Protein AF-A0A851ME97-F1 (afdb_monomer_lite)

Radius of gyration: 18.51 Å; chains: 1; bounding box: 39×28×59 Å

Secondary structure (DSSP, 8-state):
-PPEEEEEEEEESHHHHTTTPPPSEEETT--TTS-TTEEEEEEEE-STT--------EEEPTT-S--SS---EEEEEEETTTT-PPP-TT-SSPPPPP--

Structure (mmCIF, N/CA/C/O backbone):
data_AF-A0A851ME97-F1
#
_entry.id   AF-A0A851ME97-F1
#
loop_
_atom_site.group_PDB
_atom_site.id
_atom_site.type_symbol
_atom_site.label_atom_id
_atom_site.label_alt_id
_atom_site.label_comp_id
_atom_site.label_asym_id
_atom_site.label_entity_id
_atom_site.label_seq_id
_atom_site.pdbx_PDB_ins_code
_atom_site.Cartn_x
_atom_site.Cartn_y
_atom_site.Cartn_z
_atom_site.occupancy
_atom_site.B_iso_or_equiv
_atom_site.auth_seq_id
_atom_site.auth_comp_id
_atom_site.auth_asym_id
_atom_site.auth_atom_id
_atom_site.pdbx_PDB_model_num
ATOM 1 N N . ALA A 1 1 ? 18.513 -10.218 -19.378 1.00 56.97 1 ALA A N 1
ATOM 2 C CA . ALA A 1 1 ? 17.371 -9.281 -19.401 1.00 56.97 1 ALA A CA 1
ATOM 3 C C . ALA A 1 1 ? 17.409 -8.476 -18.112 1.00 56.97 1 ALA A C 1
ATOM 5 O O . ALA A 1 1 ? 17.779 -9.053 -17.096 1.00 56.97 1 ALA A O 1
ATOM 6 N N . VAL A 1 2 ? 17.105 -7.178 -18.151 1.00 63.28 2 VAL A N 1
ATOM 7 C CA . VAL A 1 2 ? 16.946 -6.389 -16.919 1.00 63.28 2 VAL A CA 1
ATOM 8 C C . VAL A 1 2 ? 15.651 -6.866 -16.246 1.00 63.28 2 VAL A C 1
ATOM 10 O O . VAL A 1 2 ? 14.649 -6.988 -16.958 1.00 63.28 2 VAL A O 1
ATOM 13 N N . PRO A 1 3 ? 15.660 -7.224 -14.952 1.00 72.50 3 PRO A N 1
ATOM 14 C CA . PRO A 1 3 ? 14.439 -7.606 -14.251 1.00 72.50 3 PRO A CA 1
ATOM 15 C C . PRO A 1 3 ? 13.449 -6.435 -14.250 1.00 72.50 3 PRO A C 1
ATOM 17 O O . PRO A 1 3 ? 13.844 -5.276 -14.138 1.00 72.50 3 PRO A O 1
ATOM 20 N N . ALA A 1 4 ? 12.165 -6.737 -14.435 1.00 86.25 4 ALA A N 1
ATOM 21 C CA . ALA A 1 4 ? 11.116 -5.726 -14.376 1.00 86.25 4 ALA A CA 1
ATOM 22 C C . ALA A 1 4 ? 10.844 -5.365 -12.913 1.00 86.25 4 ALA A C 1
ATOM 24 O O . ALA A 1 4 ? 10.864 -6.238 -12.051 1.00 86.25 4 ALA A O 1
ATOM 25 N N . GLU A 1 5 ? 10.545 -4.103 -12.635 1.00 91.94 5 GLU A N 1
ATOM 26 C CA . GLU A 1 5 ? 10.240 -3.633 -11.286 1.00 91.94 5 GLU A CA 1
ATOM 27 C C . GLU A 1 5 ? 8.832 -3.038 -11.263 1.00 91.94 5 GLU A C 1
ATOM 29 O O . GLU A 1 5 ? 8.455 -2.254 -12.138 1.00 91.94 5 GLU A O 1
ATOM 34 N N . LEU A 1 6 ? 8.040 -3.429 -10.269 1.00 94.00 6 LEU A N 1
ATOM 35 C CA . LEU A 1 6 ? 6.742 -2.832 -9.991 1.00 94.00 6 LEU A CA 1
ATOM 36 C C . LEU A 1 6 ? 6.887 -1.835 -8.850 1.00 94.00 6 LEU A C 1
ATOM 38 O O . LEU A 1 6 ? 7.499 -2.142 -7.834 1.00 94.00 6 LEU A O 1
ATOM 42 N N . GLN A 1 7 ? 6.274 -0.670 -8.987 1.00 95.75 7 GLN A N 1
ATOM 43 C CA . GLN A 1 7 ? 5.989 0.211 -7.858 1.00 95.75 7 GLN A CA 1
ATOM 44 C C . GLN A 1 7 ? 4.571 -0.074 -7.365 1.00 95.75 7 GLN A C 1
ATOM 46 O O . GLN A 1 7 ? 3.670 -0.287 -8.180 1.00 95.75 7 GLN A O 1
ATOM 51 N N . PHE A 1 8 ? 4.360 -0.092 -6.053 1.00 96.75 8 PHE A N 1
ATOM 52 C CA . PHE A 1 8 ? 3.057 -0.376 -5.462 1.00 96.75 8 PHE A CA 1
ATOM 53 C C . PHE A 1 8 ? 2.737 0.548 -4.289 1.00 96.75 8 PHE A C 1
ATOM 55 O O . PHE A 1 8 ? 3.626 1.108 -3.649 1.00 96.75 8 PHE A O 1
ATOM 62 N N . VAL A 1 9 ? 1.442 0.666 -4.004 1.00 97.81 9 VAL A N 1
ATOM 63 C CA . VAL A 1 9 ? 0.888 1.302 -2.811 1.00 97.81 9 VAL A CA 1
ATOM 64 C C . VAL A 1 9 ? -0.184 0.385 -2.238 1.00 97.81 9 VAL A C 1
ATOM 66 O O . VAL A 1 9 ? -1.119 -0.007 -2.940 1.00 97.81 9 VAL A O 1
ATOM 69 N N . LEU A 1 10 ? -0.048 0.053 -0.959 1.00 97.88 10 LEU A N 1
ATOM 70 C CA . LEU A 1 10 ? -1.114 -0.526 -0.152 1.00 97.88 10 LEU A CA 1
ATOM 71 C C . LEU A 1 10 ? -1.799 0.589 0.621 1.00 97.88 10 LEU A C 1
ATOM 73 O O . LEU A 1 10 ? -1.129 1.408 1.243 1.00 97.88 10 LEU A O 1
ATOM 77 N N . ASP A 1 11 ? -3.125 0.602 0.595 1.00 97.88 11 ASP A N 1
ATOM 78 C CA . ASP A 1 11 ? -3.933 1.633 1.230 1.00 97.88 11 ASP A CA 1
ATOM 79 C C . ASP A 1 11 ? -5.053 0.997 2.057 1.00 97.88 11 ASP A C 1
ATOM 81 O O . ASP A 1 11 ? -5.903 0.284 1.522 1.00 97.88 11 ASP A O 1
ATOM 85 N N . ALA A 1 12 ? -5.041 1.221 3.369 1.00 98.00 12 ALA A N 1
ATOM 86 C CA . ALA A 1 12 ? -5.970 0.600 4.300 1.00 98.00 12 ALA A CA 1
ATOM 87 C C . ALA A 1 12 ? -7.123 1.530 4.704 1.00 98.00 12 ALA A C 1
ATOM 89 O O . ALA A 1 12 ? -6.966 2.740 4.854 1.00 98.00 12 ALA A O 1
ATOM 90 N N . ASP A 1 13 ? -8.297 0.946 4.947 1.00 97.38 13 ASP A N 1
ATOM 91 C CA . ASP A 1 13 ? -9.529 1.660 5.290 1.00 97.38 13 ASP A CA 1
ATOM 92 C C . ASP A 1 13 ? -9.981 2.655 4.197 1.00 97.38 13 ASP A C 1
ATOM 94 O O . ASP A 1 13 ? -10.620 3.669 4.481 1.00 97.38 13 ASP A O 1
ATOM 98 N N . THR A 1 14 ? -9.713 2.355 2.922 1.00 95.94 14 THR A N 1
ATOM 99 C CA . THR A 1 14 ? -10.051 3.224 1.776 1.00 95.94 14 THR A CA 1
ATOM 100 C C . THR A 1 14 ? -11.526 3.629 1.743 1.00 95.94 14 THR A C 1
ATOM 102 O O . THR A 1 14 ? -11.849 4.817 1.705 1.00 95.94 14 THR A O 1
ATOM 105 N N . GLU A 1 15 ? -12.442 2.665 1.846 1.00 91.50 15 GLU A N 1
ATOM 106 C CA . GLU A 1 15 ? -13.891 2.919 1.881 1.00 91.50 15 GLU A CA 1
ATOM 107 C C . GLU A 1 15 ? -14.345 3.698 3.125 1.00 91.50 15 GLU A C 1
ATOM 109 O O . GLU A 1 15 ? -15.309 4.466 3.080 1.00 91.50 15 GLU A O 1
ATOM 114 N N . ARG A 1 16 ? -13.639 3.533 4.247 1.00 94.38 16 ARG A N 1
ATOM 115 C CA . ARG A 1 16 ? -13.884 4.290 5.478 1.00 94.38 16 ARG A CA 1
ATOM 116 C C . ARG A 1 16 ? -13.457 5.749 5.301 1.00 94.38 16 ARG A C 1
ATOM 118 O O . ARG A 1 16 ? -14.240 6.653 5.598 1.00 94.38 16 ARG A O 1
ATOM 125 N N . ARG A 1 17 ? -12.268 5.984 4.740 1.00 94.50 17 ARG A N 1
ATOM 126 C CA . ARG A 1 17 ? -11.749 7.333 4.478 1.00 94.50 17 ARG A CA 1
ATOM 127 C C . ARG A 1 17 ? -12.544 8.085 3.419 1.00 94.50 17 ARG A C 1
ATOM 129 O O . ARG A 1 17 ? -12.760 9.281 3.578 1.00 94.50 17 ARG A O 1
ATOM 136 N N . ARG A 1 18 ? -13.077 7.400 2.400 1.00 93.50 18 ARG A N 1
ATOM 137 C CA . ARG A 1 18 ? -14.012 7.995 1.420 1.00 93.50 18 ARG A CA 1
ATOM 138 C C . ARG A 1 18 ? -15.260 8.602 2.068 1.00 93.50 18 ARG A C 1
ATOM 140 O O . ARG A 1 18 ? -15.859 9.511 1.508 1.00 93.50 18 ARG A O 1
ATOM 147 N N . ARG A 1 19 ? -15.638 8.130 3.259 1.00 93.56 19 ARG A N 1
ATOM 148 C CA . ARG A 1 19 ? -16.752 8.660 4.064 1.00 93.56 19 ARG A CA 1
ATOM 149 C C . ARG A 1 19 ? -16.311 9.732 5.070 1.00 93.56 19 ARG A C 1
ATOM 151 O O . ARG A 1 19 ? -17.086 10.071 5.958 1.00 93.56 19 ARG A O 1
ATOM 158 N N . GLY A 1 20 ? -15.071 10.218 4.984 1.00 94.50 20 GLY A N 1
ATOM 159 C CA . GLY A 1 20 ? -14.505 11.220 5.892 1.00 94.50 20 GLY A CA 1
ATOM 160 C C . GLY A 1 20 ? -14.130 10.688 7.278 1.00 94.50 20 GLY A C 1
ATOM 161 O O . GLY A 1 20 ? -13.898 11.471 8.193 1.00 94.50 20 GLY A O 1
ATOM 162 N N . GLN A 1 21 ? -14.091 9.367 7.467 1.00 94.56 21 GLN A N 1
ATOM 163 C CA . GLN A 1 21 ? -13.728 8.758 8.747 1.00 94.56 21 GLN A CA 1
ATOM 164 C C . GLN A 1 21 ? -12.224 8.476 8.800 1.00 94.56 21 GLN A C 1
ATOM 166 O O . GLN A 1 21 ? -11.642 8.017 7.818 1.00 94.56 21 GLN A O 1
ATOM 171 N N . ALA A 1 22 ? -11.607 8.706 9.961 1.00 94.94 22 ALA A N 1
ATOM 172 C CA . ALA A 1 22 ? -10.200 8.381 10.181 1.00 94.94 22 ALA A CA 1
ATOM 173 C C . ALA A 1 22 ? -9.932 6.875 9.966 1.00 94.94 22 ALA A C 1
ATOM 175 O O . ALA A 1 22 ? -10.804 6.051 10.299 1.00 94.94 22 ALA A O 1
ATOM 176 N N . PRO A 1 23 ? -8.759 6.510 9.410 1.00 96.50 23 PRO A N 1
ATOM 177 C CA . PRO A 1 23 ? -8.347 5.117 9.308 1.00 96.50 23 PRO A CA 1
ATOM 178 C C . PRO A 1 23 ? -8.196 4.514 10.706 1.00 96.50 23 PRO A C 1
ATOM 180 O O . PRO A 1 23 ? -7.962 5.220 11.681 1.00 96.50 23 PRO A O 1
ATOM 183 N N . ARG A 1 24 ? -8.353 3.198 10.797 1.00 97.62 24 ARG A N 1
ATOM 184 C CA . ARG A 1 24 ? -8.241 2.441 12.050 1.00 97.62 24 ARG A CA 1
ATOM 185 C C . ARG A 1 24 ? -6.910 1.721 12.199 1.00 97.62 24 ARG A C 1
ATOM 187 O O . ARG A 1 24 ? -6.748 0.948 13.137 1.00 97.62 24 ARG A O 1
ATOM 194 N N . VAL A 1 25 ? -6.005 1.879 11.243 1.00 97.44 25 VAL A N 1
ATOM 195 C CA . VAL A 1 25 ? -4.742 1.149 11.209 1.00 97.44 25 VAL A CA 1
ATOM 196 C C . VAL A 1 25 ? -3.595 2.055 10.800 1.00 97.44 25 VAL A C 1
ATOM 198 O O . VAL A 1 25 ? -3.804 3.031 10.076 1.00 97.44 25 VAL A O 1
ATOM 201 N N . SER A 1 26 ? -2.386 1.662 11.192 1.00 97.50 26 SER A N 1
ATOM 202 C CA . SER A 1 26 ? -1.141 2.244 10.691 1.00 97.50 26 SER A CA 1
ATOM 203 C C . SER A 1 26 ? -0.179 1.155 10.216 1.00 97.50 26 SER A C 1
ATOM 205 O O . SER A 1 26 ? 0.038 0.171 10.923 1.00 97.50 26 SER A O 1
ATOM 207 N N . PHE A 1 27 ? 0.440 1.322 9.048 1.00 98.06 27 PHE A N 1
ATOM 208 C CA . PHE A 1 27 ? 1.518 0.445 8.582 1.00 98.06 27 PHE A CA 1
ATOM 209 C C . PHE A 1 27 ? 2.812 0.706 9.363 1.00 98.06 27 PHE A C 1
ATOM 211 O O . PHE A 1 27 ? 3.240 1.851 9.505 1.00 98.06 27 PHE A O 1
ATOM 218 N N . LEU A 1 28 ? 3.460 -0.360 9.849 1.00 96.50 28 LEU A N 1
ATOM 219 C CA . LEU A 1 28 ? 4.678 -0.252 10.668 1.00 96.50 28 LEU A CA 1
ATOM 220 C C . LEU A 1 28 ? 5.942 0.016 9.855 1.00 96.50 28 LEU A C 1
ATOM 222 O O . LEU A 1 28 ? 6.868 0.644 10.352 1.00 96.50 28 LEU A O 1
ATOM 226 N N . GLY A 1 29 ? 5.979 -0.462 8.612 1.00 93.31 29 GLY A N 1
ATOM 227 C CA . GLY A 1 29 ? 7.104 -0.279 7.693 1.00 93.31 29 GLY A CA 1
ATOM 228 C C . GLY A 1 29 ? 6.933 0.895 6.732 1.00 93.31 29 GLY A C 1
ATOM 229 O O . GLY A 1 29 ? 7.596 0.908 5.700 1.00 93.31 29 GLY A O 1
ATOM 230 N N . ARG A 1 30 ? 6.004 1.821 7.011 1.00 95.56 30 ARG A N 1
ATOM 231 C CA . ARG A 1 30 ? 5.682 2.929 6.103 1.00 95.56 30 ARG A CA 1
ATOM 232 C C . ARG A 1 30 ? 6.876 3.858 5.892 1.00 95.56 30 ARG A C 1
ATOM 234 O O . ARG A 1 30 ? 7.623 4.136 6.832 1.00 95.56 30 ARG A O 1
ATOM 241 N N . GLY A 1 31 ? 7.028 4.364 4.671 1.00 92.25 31 GLY A N 1
ATOM 242 C CA . GLY A 1 31 ? 8.023 5.384 4.371 1.00 92.25 31 GLY A CA 1
ATOM 243 C C . GLY A 1 31 ? 7.742 6.690 5.127 1.00 92.25 31 GLY A C 1
ATOM 244 O O . GLY A 1 31 ? 6.610 6.948 5.539 1.00 92.25 31 GLY A O 1
ATOM 245 N N . PRO A 1 32 ? 8.742 7.571 5.293 1.00 92.81 32 PRO A N 1
ATOM 246 C CA . PRO A 1 32 ? 8.561 8.842 6.001 1.00 92.81 32 PRO A CA 1
ATOM 247 C C . PRO A 1 32 ? 7.546 9.772 5.317 1.00 92.81 32 PRO A C 1
ATOM 249 O O . PRO A 1 32 ? 6.900 10.570 5.991 1.00 92.81 32 PRO A O 1
ATOM 252 N N . ALA A 1 33 ? 7.399 9.657 3.994 1.00 95.50 33 ALA A N 1
ATOM 253 C CA . ALA A 1 33 ? 6.423 10.408 3.208 1.00 95.50 33 ALA A CA 1
ATOM 254 C C . ALA A 1 33 ? 5.043 9.728 3.137 1.00 95.50 33 ALA A C 1
ATOM 256 O O . ALA A 1 33 ? 4.072 10.372 2.741 1.00 95.50 33 ALA A O 1
ATOM 257 N N . ASP A 1 34 ? 4.943 8.451 3.517 1.00 96.62 34 ASP A N 1
ATOM 258 C CA . ASP A 1 34 ? 3.687 7.713 3.450 1.00 96.62 34 ASP A CA 1
ATOM 259 C C . ASP A 1 34 ? 2.766 8.141 4.602 1.00 96.62 34 ASP A C 1
ATOM 261 O O . ASP A 1 34 ? 3.194 8.151 5.765 1.00 96.62 34 ASP A O 1
ATOM 265 N N . PRO A 1 35 ? 1.480 8.431 4.335 1.00 96.69 35 PRO A N 1
ATOM 266 C CA . PRO A 1 35 ? 0.473 8.529 5.382 1.00 96.69 35 PRO A CA 1
ATOM 267 C C . PRO A 1 35 ? 0.425 7.258 6.236 1.00 96.69 35 PRO A C 1
ATOM 269 O O . PRO A 1 35 ? 0.751 6.173 5.770 1.00 96.69 35 PRO A O 1
ATOM 272 N N . GLU A 1 36 ? -0.054 7.356 7.479 1.00 96.75 36 GLU A N 1
ATOM 273 C CA . GLU A 1 36 ? -0.076 6.201 8.391 1.00 96.75 36 GLU A CA 1
ATOM 274 C C . GLU A 1 36 ? -0.792 4.964 7.828 1.00 96.75 36 GLU A C 1
ATOM 276 O O . GLU A 1 36 ? -0.371 3.838 8.063 1.00 96.75 36 GLU A O 1
ATOM 281 N N . HIS A 1 37 ? -1.843 5.184 7.044 1.00 97.25 37 HIS A N 1
ATOM 282 C CA . HIS A 1 37 ? -2.703 4.162 6.462 1.00 97.25 37 HIS A CA 1
ATOM 283 C C . HIS A 1 37 ? -2.208 3.664 5.100 1.00 97.25 37 HIS A C 1
ATOM 285 O O . HIS A 1 37 ? -2.921 2.900 4.450 1.00 97.25 37 HIS A O 1
ATOM 291 N N . GLN A 1 38 ? -1.030 4.108 4.653 1.00 97.94 38 GLN A N 1
ATOM 292 C CA . GLN A 1 38 ? -0.417 3.6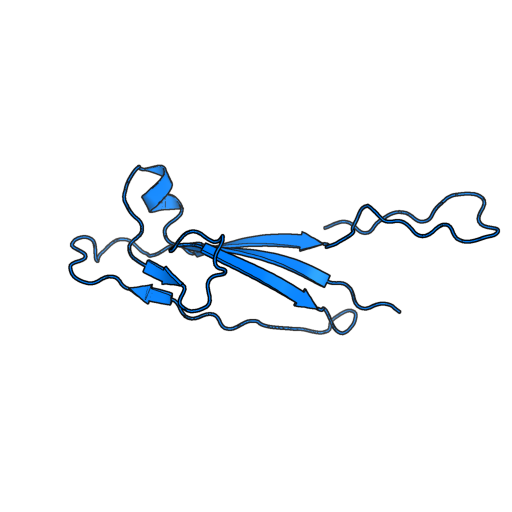58 3.411 1.00 97.94 38 GLN A CA 1
ATOM 293 C C . GLN A 1 38 ? 0.968 3.062 3.639 1.00 97.94 38 GLN A C 1
ATOM 295 O O . GLN A 1 38 ? 1.668 3.372 4.601 1.00 97.94 38 GLN A O 1
ATOM 300 N N . LEU A 1 39 ? 1.346 2.201 2.704 1.00 98.06 39 LEU A N 1
ATOM 301 C CA . LEU A 1 39 ? 2.704 1.725 2.515 1.00 98.06 39 LEU A CA 1
ATOM 302 C C . LEU A 1 39 ? 2.993 1.756 1.020 1.00 98.06 39 LEU A C 1
ATOM 304 O O . LEU A 1 39 ? 2.333 1.043 0.258 1.00 98.06 39 LEU A O 1
ATOM 308 N N . SER A 1 40 ? 3.981 2.544 0.612 1.00 97.44 40 SER A N 1
ATOM 309 C CA . SER A 1 40 ? 4.517 2.503 -0.743 1.00 97.44 40 SER A CA 1
ATOM 310 C C . SER A 1 40 ? 5.810 1.689 -0.796 1.00 97.44 40 SER A C 1
ATOM 312 O O . SER A 1 40 ? 6.521 1.528 0.197 1.00 97.44 40 SER A O 1
ATOM 314 N N . GLY A 1 41 ? 6.107 1.119 -1.959 1.00 95.75 41 GLY A N 1
ATOM 315 C CA . GLY A 1 41 ? 7.331 0.354 -2.149 1.00 95.75 41 GLY A CA 1
ATOM 316 C C . GLY A 1 41 ? 7.546 -0.076 -3.588 1.00 95.75 41 GLY A C 1
ATOM 317 O O . GLY A 1 41 ? 6.742 0.216 -4.478 1.00 95.75 41 GLY A O 1
ATOM 318 N N . THR A 1 42 ? 8.644 -0.793 -3.807 1.00 95.38 42 THR A N 1
ATOM 319 C CA . THR A 1 42 ? 8.926 -1.443 -5.082 1.00 95.38 42 THR A CA 1
ATOM 320 C C . THR A 1 42 ? 9.147 -2.939 -4.911 1.00 95.38 42 THR A C 1
ATOM 322 O O . THR A 1 42 ? 9.464 -3.431 -3.828 1.00 95.38 42 THR A O 1
ATOM 325 N N . LEU A 1 43 ? 8.892 -3.679 -5.985 1.00 94.75 43 LEU A N 1
ATOM 326 C CA . LEU A 1 43 ? 8.977 -5.126 -6.048 1.00 94.75 43 LEU A CA 1
ATOM 327 C C . LEU A 1 43 ? 9.637 -5.525 -7.363 1.00 94.75 43 LEU A C 1
ATOM 329 O O . LEU A 1 43 ? 9.060 -5.348 -8.437 1.00 94.75 43 LEU A O 1
ATOM 333 N N . GLU A 1 44 ? 10.830 -6.098 -7.278 1.00 92.88 44 GLU A N 1
ATOM 334 C CA . GLU A 1 44 ? 11.503 -6.671 -8.438 1.00 92.88 44 GLU A CA 1
ATOM 335 C C . GLU A 1 44 ? 10.884 -8.023 -8.812 1.00 92.88 44 GLU A C 1
ATOM 337 O O . GLU A 1 44 ? 10.700 -8.915 -7.980 1.00 92.88 44 GLU A O 1
ATOM 342 N N . LEU A 1 45 ? 10.577 -8.186 -10.097 1.00 90.31 45 LEU A N 1
ATOM 343 C CA . LEU A 1 45 ? 10.116 -9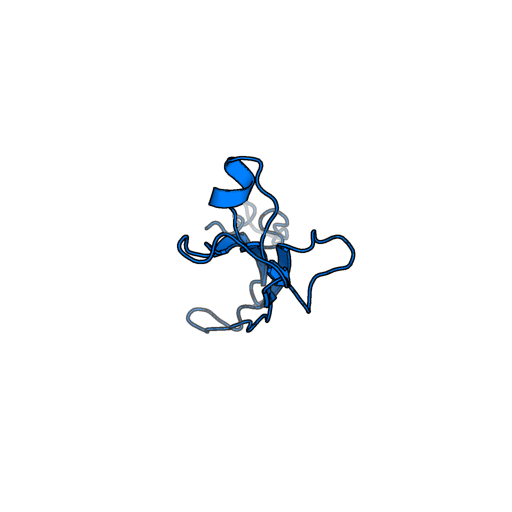.434 -10.681 1.00 90.31 45 LEU A CA 1
ATOM 344 C C . LEU A 1 45 ? 11.332 -10.194 -11.230 1.00 90.31 45 LEU A C 1
ATOM 346 O O . LEU A 1 45 ? 11.946 -9.753 -12.206 1.00 90.31 45 LEU A O 1
ATOM 350 N N . PRO A 1 46 ? 11.683 -11.361 -10.657 1.00 87.31 46 PRO A N 1
ATOM 351 C CA . PRO A 1 46 ? 12.967 -12.009 -10.930 1.00 87.31 46 PRO A CA 1
ATOM 352 C C . PRO A 1 46 ? 13.074 -12.538 -12.365 1.00 87.31 46 PRO A C 1
ATOM 354 O O . PRO A 1 46 ? 14.155 -12.592 -12.945 1.00 87.31 46 PRO A O 1
ATOM 357 N N . ARG A 1 47 ? 11.946 -12.976 -12.932 1.00 86.19 47 ARG A N 1
ATOM 358 C CA . ARG A 1 47 ? 11.816 -13.483 -14.301 1.00 86.19 47 ARG A CA 1
ATOM 359 C C . ARG A 1 47 ? 10.346 -13.565 -14.686 1.00 86.19 47 ARG A C 1
ATOM 361 O O . ARG A 1 47 ? 9.473 -13.550 -13.818 1.00 86.19 47 ARG A O 1
ATOM 368 N N . GLN A 1 48 ? 10.075 -13.748 -15.975 1.00 83.94 48 GLN A N 1
ATOM 369 C CA . GLN A 1 48 ? 8.735 -14.095 -16.446 1.00 83.94 48 GLN A CA 1
ATOM 370 C C . GLN A 1 48 ? 8.218 -15.339 -15.702 1.00 83.94 48 GLN A C 1
ATOM 372 O O . GLN A 1 48 ? 8.964 -16.299 -15.487 1.00 83.94 48 GLN A O 1
ATOM 377 N N . HIS A 1 49 ? 6.956 -15.294 -15.269 1.00 86.38 49 HIS A N 1
ATOM 378 C CA . HIS A 1 49 ? 6.307 -16.312 -14.426 1.00 86.38 49 HIS A CA 1
ATOM 379 C C . HIS A 1 49 ? 6.948 -16.542 -13.042 1.00 86.38 49 HIS A C 1
ATOM 381 O O . HIS A 1 49 ? 6.489 -17.401 -12.289 1.00 86.38 49 HIS A O 1
ATOM 387 N N . GLY A 1 50 ? 7.988 -15.785 -12.680 1.00 87.31 50 GLY A N 1
ATOM 388 C CA . GLY A 1 50 ? 8.516 -15.738 -11.323 1.00 87.31 50 GLY A CA 1
ATOM 389 C C . GLY A 1 50 ? 7.562 -14.982 -10.402 1.00 87.31 50 GLY A C 1
ATOM 390 O O . GLY A 1 50 ? 6.898 -14.038 -10.824 1.00 87.31 50 GLY A O 1
ATOM 391 N N . ARG A 1 51 ? 7.489 -15.403 -9.138 1.00 91.62 51 ARG A N 1
ATOM 392 C CA . ARG A 1 51 ? 6.691 -14.736 -8.105 1.00 91.62 51 ARG A CA 1
ATOM 393 C C . ARG A 1 51 ? 7.621 -14.064 -7.106 1.00 91.62 51 ARG A C 1
ATOM 395 O O . ARG A 1 51 ? 8.633 -14.649 -6.729 1.00 91.62 51 ARG A O 1
ATOM 402 N N . ALA A 1 52 ? 7.242 -12.874 -6.671 1.00 94.00 52 ALA A N 1
ATOM 403 C CA . ALA A 1 52 ? 7.854 -12.161 -5.563 1.00 94.00 52 ALA A CA 1
ATOM 404 C C . ALA A 1 52 ? 6.727 -11.634 -4.666 1.00 94.00 52 ALA A C 1
ATOM 406 O O . ALA A 1 52 ? 5.658 -11.281 -5.167 1.00 94.00 52 ALA A O 1
ATOM 407 N N . CYS A 1 53 ? 6.948 -11.623 -3.353 1.00 94.50 53 CYS A N 1
ATOM 408 C CA . CYS A 1 53 ? 5.948 -11.222 -2.367 1.00 94.50 53 CYS A CA 1
ATOM 409 C C . CYS A 1 53 ? 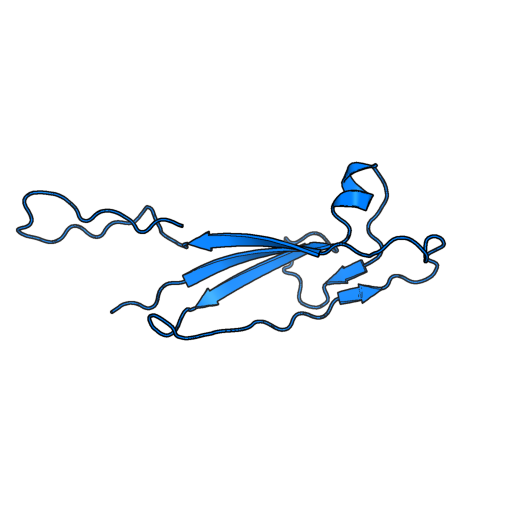6.560 -10.232 -1.377 1.00 94.50 53 CYS A C 1
ATOM 411 O O . CYS A 1 53 ? 7.723 -10.366 -1.002 1.00 94.50 53 CYS A O 1
ATOM 413 N N . VAL A 1 54 ? 5.739 -9.297 -0.905 1.00 94.50 54 VAL A N 1
ATOM 414 C CA . VAL A 1 54 ? 6.026 -8.463 0.265 1.00 94.50 54 VAL A CA 1
ATOM 415 C C . VAL A 1 54 ? 5.030 -8.810 1.363 1.00 94.50 54 VAL A C 1
ATOM 417 O O . VAL A 1 54 ? 3.858 -9.056 1.078 1.00 94.50 54 VAL A O 1
ATOM 420 N N . THR A 1 55 ? 5.488 -8.817 2.613 1.00 96.31 55 THR A N 1
ATOM 421 C CA . THR A 1 55 ? 4.649 -9.149 3.775 1.00 96.31 55 THR A CA 1
ATOM 422 C C . THR A 1 55 ? 4.656 -7.986 4.760 1.00 96.31 55 THR A C 1
ATOM 424 O O . THR A 1 55 ? 5.401 -8.007 5.740 1.00 96.31 55 THR A O 1
ATOM 427 N N . PRO A 1 56 ? 3.884 -6.926 4.489 1.00 95.88 56 PRO A N 1
ATOM 428 C CA . PRO A 1 56 ? 3.829 -5.783 5.375 1.00 95.88 56 PRO A CA 1
ATOM 429 C C . PRO A 1 56 ? 2.913 -6.030 6.566 1.00 95.88 56 PRO A C 1
ATOM 431 O O . PRO A 1 56 ? 1.871 -6.677 6.458 1.00 95.88 56 PRO A O 1
ATOM 434 N N . THR A 1 57 ? 3.284 -5.427 7.689 1.00 97.25 57 THR A N 1
ATOM 435 C CA . THR A 1 57 ? 2.502 -5.455 8.923 1.00 97.25 57 THR A CA 1
ATOM 436 C C . THR A 1 57 ? 1.889 -4.084 9.162 1.00 97.25 57 THR A C 1
ATOM 438 O O . THR A 1 57 ? 2.580 -3.063 9.099 1.00 97.25 57 THR A O 1
ATOM 441 N N . PHE A 1 58 ? 0.600 -4.060 9.484 1.00 96.56 58 PHE A N 1
ATOM 442 C CA . PHE A 1 58 ? -0.065 -2.888 10.039 1.00 96.56 58 PHE A CA 1
ATOM 443 C C . PHE A 1 58 ? -0.603 -3.205 11.431 1.00 96.56 58 PHE A C 1
ATOM 445 O O . PHE A 1 58 ? -0.937 -4.348 11.741 1.00 96.56 58 PHE A O 1
ATOM 452 N N . GLN A 1 59 ? -0.669 -2.181 12.273 1.00 97.25 59 GLN A N 1
ATOM 453 C CA . GLN A 1 59 ? -1.260 -2.251 13.599 1.00 97.25 59 GLN A CA 1
ATOM 454 C C . GLN A 1 59 ? -2.646 -1.639 13.584 1.00 97.25 59 GLN A C 1
ATOM 456 O O . GLN A 1 59 ? -2.876 -0.608 12.956 1.00 97.25 59 GLN A O 1
ATOM 461 N N . LEU A 1 60 ? -3.555 -2.289 14.300 1.00 97.12 60 LEU A N 1
ATOM 4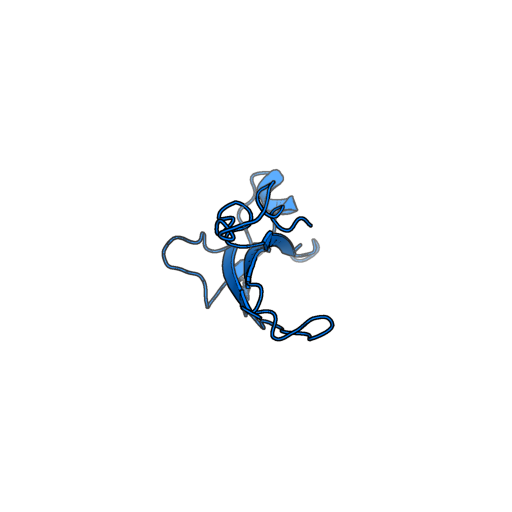62 C CA . LEU A 1 60 ? -4.863 -1.750 14.612 1.00 97.12 60 LEU A CA 1
ATOM 463 C C . LEU A 1 60 ? -4.720 -0.689 15.708 1.00 97.12 60 LEU A C 1
ATOM 465 O O . LEU A 1 60 ? -4.005 -0.904 16.682 1.00 97.12 60 LEU A O 1
ATOM 469 N N . HIS A 1 61 ? -5.388 0.449 15.550 1.00 96.56 61 HIS A N 1
ATOM 470 C CA . HIS A 1 61 ? -5.416 1.494 16.568 1.00 96.56 61 HIS A CA 1
ATOM 471 C C . HIS A 1 61 ? -6.169 1.040 17.816 1.00 96.56 61 HIS A C 1
ATOM 473 O O . HIS A 1 61 ? -7.155 0.303 17.752 1.00 96.56 61 HIS A O 1
ATOM 479 N N . GLU A 1 62 ? -5.752 1.571 18.958 1.00 94.69 62 GLU A N 1
ATOM 480 C CA . GLU A 1 62 ? -6.487 1.409 20.205 1.00 94.69 62 GLU A CA 1
ATOM 481 C C . GLU A 1 62 ? -7.798 2.215 20.193 1.00 94.69 62 GLU A C 1
ATOM 483 O O . GLU A 1 62 ? -7.943 3.226 19.505 1.00 94.69 62 GLU A O 1
ATOM 488 N N . GLY A 1 63 ? -8.788 1.770 20.970 1.00 92.94 63 GLY A N 1
ATOM 489 C CA . GLY A 1 63 ? -10.027 2.533 21.181 1.00 92.94 63 GLY A CA 1
ATOM 490 C C . GLY A 1 63 ? -11.001 2.584 19.993 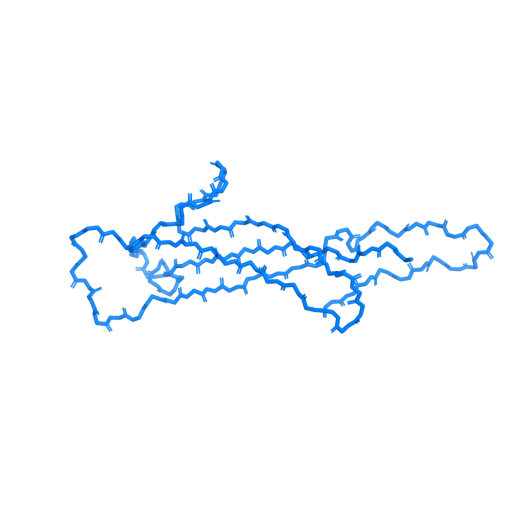1.00 92.94 63 GLY A C 1
ATOM 491 O O . GLY A 1 63 ? -11.928 3.401 19.984 1.00 92.94 63 GLY A O 1
ATOM 492 N N . ILE A 1 64 ? -10.853 1.711 18.992 1.00 94.06 64 ILE A N 1
ATOM 493 C CA . ILE A 1 64 ? -11.787 1.647 17.861 1.00 94.06 64 ILE A CA 1
ATOM 494 C C . ILE A 1 64 ? -13.180 1.215 18.327 1.00 94.06 64 ILE A C 1
ATOM 496 O O . ILE A 1 64 ? -13.388 0.114 18.844 1.00 94.06 64 ILE A O 1
ATOM 500 N N . ARG A 1 65 ? -14.166 2.072 18.046 1.00 92.81 65 ARG A N 1
ATOM 501 C CA . ARG A 1 65 ? -15.589 1.783 18.284 1.00 92.81 65 ARG A CA 1
ATOM 502 C C . ARG A 1 65 ? -16.195 0.898 17.196 1.00 92.81 65 ARG A C 1
ATOM 504 O O . ARG A 1 65 ? -16.988 0.010 17.484 1.00 92.81 65 ARG A O 1
ATOM 511 N N . ASP A 1 66 ? -15.823 1.142 15.942 1.00 91.81 66 ASP A N 1
ATOM 512 C CA . ASP A 1 66 ? -16.341 0.400 14.792 1.00 91.81 66 ASP A CA 1
ATOM 513 C C . ASP A 1 66 ? -15.533 -0.879 14.547 1.00 91.81 66 ASP A C 1
ATOM 515 O O . ASP A 1 66 ? -14.514 -0.864 13.851 1.00 91.81 66 ASP A O 1
ATOM 519 N N . LYS A 1 67 ? -16.005 -1.977 15.142 1.00 93.50 67 LYS A N 1
ATOM 520 C CA . LYS A 1 67 ? -15.415 -3.321 15.031 1.00 93.50 67 LYS A CA 1
ATOM 521 C C . LYS A 1 67 ? -16.133 -4.221 14.021 1.00 93.50 67 LYS A C 1
ATOM 523 O O . LYS A 1 67 ? -15.646 -5.305 13.728 1.00 93.50 67 LYS A O 1
ATOM 528 N N . LEU A 1 68 ? -17.295 -3.794 13.520 1.00 94.50 68 LEU A N 1
ATOM 529 C CA . LEU A 1 68 ? -18.148 -4.616 12.657 1.00 94.50 68 LEU A CA 1
ATOM 530 C C . LEU A 1 68 ? -17.815 -4.442 11.176 1.00 94.50 68 LEU A C 1
ATOM 532 O O . LEU A 1 68 ? -17.991 -5.374 10.395 1.00 94.50 68 LEU A O 1
ATOM 536 N N . ARG A 1 69 ? -17.345 -3.258 10.763 1.00 93.94 69 ARG A N 1
ATOM 537 C CA . ARG A 1 69 ? -16.977 -3.023 9.363 1.00 93.94 69 ARG A CA 1
ATOM 538 C C . ARG A 1 69 ? -15.582 -3.571 9.060 1.00 93.94 69 ARG A C 1
ATOM 540 O O . ARG A 1 69 ? -14.659 -3.304 9.837 1.00 93.94 69 ARG A O 1
ATOM 547 N N . PRO A 1 70 ? -15.385 -4.252 7.917 1.00 95.38 70 PRO A N 1
ATOM 548 C CA . PRO A 1 70 ? -14.079 -4.777 7.535 1.00 95.38 70 PRO A CA 1
ATOM 549 C C . PRO A 1 70 ? -13.071 -3.646 7.315 1.00 95.38 70 PRO A C 1
ATOM 551 O O . PRO A 1 70 ? -13.450 -2.519 6.988 1.00 95.38 70 PRO A O 1
ATOM 554 N N . ILE A 1 71 ? -11.788 -3.950 7.494 1.00 95.81 71 ILE A N 1
ATOM 555 C CA . ILE A 1 71 ? -10.682 -3.068 7.108 1.00 95.81 71 ILE A CA 1
ATOM 556 C C . ILE A 1 71 ? -10.314 -3.442 5.677 1.00 95.81 71 ILE A C 1
ATOM 558 O O . ILE A 1 71 ? -9.706 -4.482 5.436 1.00 95.81 71 ILE A O 1
ATOM 562 N N . VAL A 1 72 ? -10.748 -2.629 4.717 1.00 96.31 72 VAL A N 1
ATOM 563 C CA . VAL A 1 72 ? -10.452 -2.862 3.298 1.00 96.31 72 VAL A CA 1
ATOM 564 C C . VAL A 1 72 ? -9.031 -2.398 3.015 1.00 96.31 72 VAL A C 1
ATOM 566 O O . VAL A 1 72 ? -8.696 -1.260 3.329 1.00 96.31 72 VAL A O 1
ATOM 569 N N . VAL A 1 73 ? -8.216 -3.259 2.408 1.00 96.31 73 VAL A N 1
ATOM 570 C CA . VAL A 1 73 ? -6.880 -2.902 1.918 1.00 96.31 73 VAL A CA 1
ATOM 571 C C . VAL A 1 73 ? -6.906 -2.923 0.396 1.00 96.31 73 VAL A C 1
ATOM 573 O O . VAL A 1 73 ? -7.225 -3.943 -0.212 1.00 96.31 73 VAL A O 1
ATOM 576 N N . THR A 1 74 ? -6.593 -1.792 -0.223 1.00 97.50 74 THR A N 1
ATOM 577 C CA . THR A 1 74 ? -6.512 -1.634 -1.675 1.00 97.50 74 THR A CA 1
ATOM 578 C C . THR A 1 74 ? -5.051 -1.690 -2.109 1.00 97.50 74 THR A C 1
ATOM 580 O O . THR A 1 74 ? -4.218 -0.978 -1.554 1.00 97.50 74 THR A O 1
ATOM 583 N N . LEU A 1 75 ? -4.746 -2.520 -3.109 1.00 97.19 75 LEU A N 1
ATOM 584 C CA . LEU A 1 75 ? -3.444 -2.565 -3.775 1.00 97.19 75 LEU A CA 1
ATOM 585 C C . LEU A 1 75 ? -3.530 -1.821 -5.108 1.00 97.19 75 LEU A C 1
ATOM 587 O O . LEU A 1 75 ? -4.302 -2.211 -5.984 1.00 97.19 75 LEU A O 1
ATOM 591 N N . THR A 1 76 ? -2.684 -0.812 -5.276 1.00 97.19 76 THR A N 1
ATOM 592 C CA . THR A 1 76 ? -2.450 -0.136 -6.557 1.00 97.19 76 THR A CA 1
ATOM 593 C C . THR A 1 76 ? -1.008 -0.386 -6.977 1.00 97.19 76 THR A C 1
ATOM 595 O O . THR A 1 76 ? -0.110 -0.277 -6.146 1.00 97.19 76 THR A O 1
ATOM 598 N N . TYR A 1 77 ? -0.759 -0.720 -8.244 1.00 96.25 77 TYR A N 1
ATOM 599 C CA . TYR A 1 77 ? 0.590 -1.002 -8.742 1.00 96.25 77 TYR A CA 1
ATOM 600 C C . TYR A 1 77 ? 0.793 -0.519 -10.182 1.00 96.25 77 TYR A C 1
ATOM 602 O O . TYR A 1 77 ? -0.168 -0.309 -10.920 1.00 96.25 77 TYR A O 1
ATOM 610 N N . GLY A 1 78 ? 2.055 -0.330 -10.567 1.00 94.06 78 GLY A N 1
ATOM 611 C CA . GLY A 1 78 ? 2.477 0.143 -11.885 1.00 94.06 78 GLY A CA 1
ATOM 612 C C . GLY A 1 78 ? 3.869 -0.371 -12.251 1.00 94.06 78 GLY A C 1
ATOM 613 O O . GLY A 1 78 ? 4.665 -0.673 -11.363 1.00 94.06 78 GLY A O 1
ATOM 614 N N . ILE A 1 79 ? 4.183 -0.460 -13.545 1.00 91.94 79 ILE A N 1
ATOM 615 C CA . ILE A 1 79 ? 5.538 -0.796 -14.010 1.00 91.94 79 ILE A CA 1
ATOM 616 C C . ILE A 1 79 ? 6.433 0.435 -13.840 1.00 91.94 79 ILE A C 1
ATOM 618 O O . ILE A 1 79 ? 6.139 1.506 -14.377 1.00 91.94 79 ILE A O 1
ATOM 622 N N . ARG A 1 80 ? 7.537 0.289 -13.107 1.00 90.38 80 ARG A N 1
ATOM 623 C CA . ARG A 1 80 ? 8.514 1.361 -12.918 1.00 90.38 80 ARG A CA 1
ATOM 624 C C . ARG A 1 80 ? 9.281 1.593 -14.224 1.00 90.38 80 ARG A C 1
ATOM 626 O O . ARG A 1 80 ? 9.744 0.644 -14.848 1.00 90.38 80 ARG A O 1
ATOM 633 N N . GLY A 1 81 ? 9.421 2.850 -14.645 1.00 80.38 81 GLY A N 1
ATOM 634 C CA . GLY A 1 81 ? 10.221 3.201 -15.828 1.00 80.38 81 GLY A CA 1
ATOM 635 C C . GLY A 1 81 ? 9.591 2.828 -17.177 1.00 80.38 81 GLY A C 1
ATOM 636 O O . GLY A 1 81 ? 10.281 2.854 -18.192 1.00 80.38 81 GLY A O 1
ATOM 637 N N . ALA A 1 82 ? 8.283 2.545 -17.231 1.00 70.25 82 ALA A N 1
ATOM 638 C CA . ALA A 1 82 ? 7.541 2.225 -18.460 1.00 70.25 82 ALA A CA 1
ATOM 639 C C . ALA A 1 82 ? 7.497 3.354 -19.523 1.00 70.25 82 ALA A C 1
ATOM 641 O O . ALA A 1 82 ? 6.727 3.278 -20.466 1.00 70.25 82 ALA A O 1
ATOM 642 N N . GLY A 1 83 ? 8.301 4.411 -19.403 1.00 64.31 83 GLY A N 1
ATOM 643 C CA . GLY A 1 83 ? 8.471 5.459 -20.419 1.00 64.31 83 GLY A CA 1
ATOM 644 C C . GLY A 1 83 ? 9.919 5.645 -20.883 1.00 64.31 83 GLY A C 1
ATOM 645 O O . GLY A 1 83 ? 10.166 6.394 -21.823 1.00 64.31 83 GLY A O 1
ATOM 646 N N . GLU A 1 84 ? 10.884 4.961 -20.262 1.00 66.44 84 GLU A N 1
ATOM 647 C CA . GLU A 1 84 ? 12.315 5.131 -20.530 1.00 66.44 84 GLU A CA 1
ATOM 648 C C . GLU A 1 84 ? 12.798 4.087 -21.551 1.00 66.44 84 GLU A C 1
ATOM 650 O O . GLU A 1 84 ? 13.553 3.164 -21.248 1.00 66.44 84 GLU A O 1
ATOM 655 N N . ALA A 1 85 ? 12.320 4.187 -22.795 1.00 62.81 85 ALA A N 1
ATOM 656 C CA . ALA A 1 85 ? 12.752 3.287 -23.862 1.00 62.81 85 ALA A CA 1
ATOM 657 C C . ALA A 1 85 ? 14.207 3.588 -24.275 1.00 62.81 85 ALA A C 1
ATOM 659 O O . ALA A 1 85 ? 14.525 4.665 -24.781 1.00 62.81 85 ALA A O 1
ATOM 660 N N . ARG A 1 86 ? 15.111 2.616 -24.102 1.00 62.31 86 ARG A N 1
ATOM 661 C CA . ARG A 1 86 ? 16.504 2.725 -24.564 1.00 62.31 86 ARG A CA 1
ATOM 662 C C . ARG A 1 86 ? 16.546 2.599 -26.091 1.00 62.31 86 ARG A C 1
ATOM 664 O O . ARG A 1 86 ? 16.173 1.560 -26.631 1.00 62.31 86 ARG A O 1
ATOM 671 N N . GLN A 1 87 ? 17.021 3.634 -26.789 1.00 60.12 87 GLN A N 1
ATOM 672 C CA . GLN A 1 87 ? 17.240 3.578 -28.239 1.00 60.12 87 GLN A CA 1
ATOM 673 C C . GLN A 1 87 ? 18.185 2.422 -28.591 1.00 60.12 87 GLN A C 1
ATOM 675 O O . GLN A 1 87 ? 19.342 2.385 -28.163 1.00 60.12 87 GLN A O 1
ATOM 680 N N . VAL A 1 88 ? 17.694 1.486 -29.401 1.00 66.50 88 VAL A N 1
ATOM 681 C CA . VAL A 1 88 ? 18.514 0.426 -29.988 1.00 66.50 88 VAL A CA 1
ATOM 682 C C . VAL A 1 88 ? 19.159 0.990 -31.251 1.00 66.50 88 VAL A C 1
ATOM 684 O O . VAL A 1 88 ? 18.465 1.350 -32.202 1.00 66.50 88 VAL A O 1
ATOM 687 N N . ARG A 1 89 ? 20.494 1.098 -31.264 1.00 67.00 89 ARG A N 1
ATOM 688 C CA . ARG A 1 89 ? 21.239 1.550 -32.450 1.00 67.00 89 ARG A CA 1
ATOM 689 C C . ARG A 1 89 ? 20.966 0.589 -33.612 1.00 67.00 89 ARG A C 1
ATOM 691 O O . ARG A 1 89 ? 21.245 -0.598 -33.492 1.00 67.00 89 ARG A O 1
ATOM 698 N N . GLY A 1 90 ? 20.436 1.113 -34.718 1.00 73.44 90 GLY A N 1
ATOM 699 C CA . GLY A 1 90 ? 20.149 0.348 -35.938 1.00 73.44 90 GLY A CA 1
ATOM 700 C C . GLY A 1 90 ? 18.702 -0.134 -36.095 1.00 73.44 90 GLY A C 1
ATOM 701 O O . GLY A 1 90 ? 18.385 -0.715 -37.128 1.00 73.44 90 GLY A O 1
ATOM 702 N N . ALA A 1 91 ? 17.812 0.116 -35.128 1.00 76.19 91 ALA A N 1
ATOM 703 C CA . ALA A 1 91 ? 16.382 -0.145 -35.300 1.00 76.19 91 ALA A CA 1
ATOM 704 C C . ALA A 1 91 ? 15.699 1.021 -36.039 1.00 76.19 91 ALA A C 1
ATOM 706 O O . ALA A 1 91 ? 15.924 2.183 -35.706 1.00 76.19 91 ALA A O 1
ATOM 707 N N . ALA A 1 92 ? 14.846 0.713 -37.023 1.00 81.31 92 ALA A N 1
ATOM 708 C CA . ALA A 1 92 ? 14.079 1.723 -37.764 1.00 81.31 92 ALA A CA 1
ATOM 709 C C . ALA A 1 92 ? 13.042 2.449 -36.886 1.00 81.31 92 ALA A C 1
ATOM 711 O O . ALA A 1 92 ? 12.693 3.594 -37.159 1.00 81.31 92 ALA A O 1
ATOM 712 N N . LEU A 1 93 ? 12.564 1.786 -35.827 1.00 79.88 93 LEU A N 1
ATOM 713 C CA . LEU A 1 93 ? 11.615 2.317 -34.852 1.00 79.88 93 LEU A CA 1
ATOM 714 C C . LEU A 1 93 ? 12.110 2.021 -33.428 1.00 79.88 93 LEU A C 1
ATOM 716 O O . LEU A 1 93 ? 12.738 0.979 -33.207 1.00 79.88 93 LEU A O 1
ATOM 720 N N . PRO A 1 94 ? 11.839 2.909 -32.454 1.00 76.25 94 PRO A N 1
ATOM 721 C CA . PRO A 1 94 ? 12.168 2.650 -31.060 1.00 76.25 94 PRO A CA 1
ATOM 722 C C . PRO A 1 94 ? 11.334 1.481 -30.505 1.00 76.25 94 PRO A C 1
ATOM 724 O O . PRO A 1 94 ? 10.201 1.268 -30.945 1.00 76.25 94 PRO A O 1
ATOM 727 N N . PRO A 1 95 ? 11.866 0.723 -29.529 1.00 78.00 95 PRO A N 1
ATOM 728 C CA . PRO A 1 95 ? 11.100 -0.321 -28.862 1.00 78.00 95 PRO A CA 1
ATOM 729 C C . PRO A 1 95 ? 9.920 0.285 -28.095 1.00 78.00 95 PRO A C 1
ATOM 731 O O . PRO A 1 95 ? 10.042 1.352 -27.491 1.00 78.00 95 PRO A O 1
ATOM 734 N N . LEU A 1 96 ? 8.786 -0.417 -28.107 1.00 81.06 96 LEU A N 1
ATOM 735 C CA . LEU A 1 96 ? 7.622 -0.014 -27.328 1.00 81.06 96 LEU A CA 1
ATOM 736 C C . LEU A 1 96 ? 7.889 -0.229 -25.833 1.00 81.06 96 LEU A C 1
ATOM 738 O O . LEU A 1 96 ? 8.475 -1.250 -25.457 1.00 81.06 96 LEU A O 1
ATOM 742 N N . PRO A 1 97 ? 7.451 0.703 -24.976 1.00 81.69 97 PRO A N 1
ATOM 743 C CA . PRO A 1 97 ? 7.487 0.480 -23.547 1.00 81.69 97 PRO A CA 1
ATOM 744 C C . PRO A 1 97 ? 6.539 -0.654 -23.122 1.00 81.69 97 PRO A C 1
ATOM 746 O O . PRO A 1 97 ? 5.548 -0.927 -23.805 1.00 81.69 97 PRO A O 1
ATOM 749 N N . PRO A 1 98 ? 6.809 -1.300 -21.977 1.00 83.38 98 PRO A N 1
ATOM 750 C CA . PRO A 1 98 ? 5.904 -2.293 -21.412 1.00 83.38 98 PRO A CA 1
ATOM 751 C C . PRO A 1 98 ? 4.610 -1.647 -20.877 1.00 83.38 98 PRO A C 1
ATOM 753 O O . PRO A 1 98 ? 4.623 -0.503 -20.42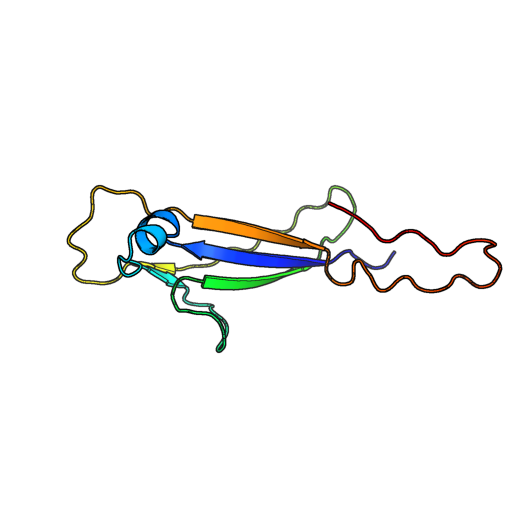5 1.00 83.38 98 PRO A O 1
ATOM 756 N N . ALA A 1 99 ? 3.506 -2.401 -20.884 1.00 86.00 99 ALA A N 1
ATOM 757 C CA . ALA A 1 99 ? 2.191 -1.983 -20.382 1.00 86.00 99 ALA A CA 1
ATOM 758 C C . ALA A 1 99 ? 1.561 -3.065 -19.482 1.00 86.00 99 ALA A C 1
ATOM 760 O O . ALA A 1 99 ? 1.941 -4.236 -19.578 1.00 86.00 99 ALA A O 1
ATOM 761 N N . LEU A 1 100 ? 0.637 -2.649 -18.605 1.00 86.06 100 LEU A N 1
ATOM 762 C CA . LEU A 1 100 ? -0.177 -3.516 -17.737 1.00 86.06 100 LEU A CA 1
ATOM 763 C C . LEU A 1 100 ? -1.492 -3.924 -18.404 1.00 86.06 100 LEU A C 1
ATOM 765 O O . LEU A 1 100 ? -2.049 -3.084 -19.146 1.00 86.06 100 LEU A O 1
#

InterPro domains:
  IPR013649 Integrin alpha, first immunoglubulin-like domain [PF08441] (5-100)
  IPR032695 Integrin domain superfamily [SSF69179] (5-99)

Sequence (100 aa):
AVPAELQFVLDADTERRRRGQAPRVSFLGRGPADPEHQLSGTLELPRQHGRACVTPTFQLHEGIRDKLRPIVVTLTYGIRGAGEARQVRGAALPPLPPAL

pLDDT: mean 89.59, std 10.41, range [56.97, 98.06]

Foldseek 3Di:
DPWWKKKKKKAKQPVVVVVVHDGQKAWPPADPPDDRRMHIDMDTQPDVVGDDDDDTDMDGHPPDPPPPDDIDIDMDMDTPPQPVFDADPPDPDTDHGDDD

Organism: NCBI:txid190295